Protein AF-A0A0C2C1D5-F1 (afdb_monomer_lite)

Sequence (103 aa):
MITLTRMLAGVLRRSPTVTLRVTDDEGRVLVDAANAGRDDYRLSVALLNGPVIVDLYGHYLRFVDTGGKAAYRGTDAASRTYVKFGECIQDKRELHILIEPSS

Radius of gyration: 15.0 Å; chains: 1; bounding box: 36×29×45 Å

Secondary structure (DSSP, 8-state):
-EEEE---------PPEEEEEEEETT--EEEEEEEEE-S--EEEE--TT--EEEEHHHHHHHHHHTTT-S-EEEEEEEEEEEEETTEEEEEEEEEEEEEEE--

Foldseek 3Di:
DKDWDDDDDPDDPFAFFKWKWKAWPVRHTPDTDHRDGDDFTWIWDQEPVGIDIDGCVVQSVVCVVVVQADKGKDKDWDWHWDDDPNDTDIDIIIMIMIIHGHD

Structure (mmCIF, N/CA/C/O backbone):
data_AF-A0A0C2C1D5-F1
#
_entry.id   AF-A0A0C2C1D5-F1
#
loop_
_atom_site.group_PDB
_atom_site.id
_atom_site.type_symbol
_atom_site.label_atom_id
_atom_site.label_alt_id
_atom_site.label_comp_id
_atom_site.label_asym_id
_atom_site.label_entity_id
_atom_site.label_seq_id
_atom_site.pdbx_PDB_ins_code
_atom_site.Cartn_x
_atom_site.Cartn_y
_atom_site.Cartn_z
_atom_site.occupancy
_atom_site.B_iso_or_equiv
_atom_site.auth_seq_id
_atom_site.auth_comp_id
_atom_site.auth_asym_id
_atom_site.auth_atom_id
_atom_site.pdbx_PDB_model_num
ATOM 1 N N . MET A 1 1 ? -1.559 -5.308 14.683 1.00 62.75 1 MET A N 1
ATOM 2 C CA . MET A 1 1 ? -0.465 -6.011 13.978 1.00 62.75 1 MET A CA 1
ATOM 3 C C . MET A 1 1 ? -0.672 -5.794 12.490 1.00 62.75 1 MET A C 1
ATOM 5 O O . MET A 1 1 ? -1.801 -5.961 12.038 1.00 62.75 1 MET A O 1
ATOM 9 N N . ILE A 1 2 ? 0.358 -5.342 11.777 1.00 66.06 2 ILE A N 1
ATOM 10 C CA . ILE A 1 2 ? 0.335 -5.191 10.318 1.00 66.06 2 ILE A CA 1
ATOM 11 C C . ILE A 1 2 ? 1.073 -6.391 9.738 1.00 66.06 2 ILE A C 1
ATOM 13 O O . ILE A 1 2 ? 2.164 -6.719 10.204 1.00 66.06 2 ILE A O 1
ATOM 17 N N . THR A 1 3 ? 0.474 -7.055 8.756 1.00 68.25 3 THR A N 1
ATOM 18 C CA . THR A 1 3 ? 1.087 -8.214 8.105 1.00 68.25 3 THR A CA 1
ATOM 19 C C . THR A 1 3 ? 1.054 -8.025 6.599 1.00 68.25 3 THR A C 1
ATOM 21 O O . THR A 1 3 ? -0.000 -7.770 6.012 1.00 68.25 3 THR A O 1
ATOM 24 N N . LEU A 1 4 ? 2.223 -8.169 5.979 1.00 61.81 4 LEU A N 1
ATOM 25 C CA . LEU A 1 4 ? 2.358 -8.297 4.537 1.00 61.81 4 LEU A CA 1
ATOM 26 C C . LEU A 1 4 ? 2.213 -9.778 4.192 1.00 61.81 4 LEU A C 1
ATOM 28 O O . LEU A 1 4 ? 2.996 -10.599 4.666 1.00 61.81 4 LEU A O 1
ATOM 32 N N . THR A 1 5 ? 1.204 -10.128 3.399 1.00 61.78 5 THR A N 1
ATOM 33 C CA . THR A 1 5 ? 0.970 -11.524 3.002 1.00 61.78 5 THR A CA 1
ATOM 34 C C . THR A 1 5 ? 1.172 -11.667 1.503 1.00 61.78 5 THR A C 1
ATOM 36 O O . THR A 1 5 ? 0.631 -10.878 0.733 1.00 61.78 5 THR A O 1
ATOM 39 N N . ARG A 1 6 ? 1.943 -12.681 1.097 1.00 57.91 6 ARG A N 1
ATOM 40 C CA . ARG A 1 6 ? 2.094 -13.089 -0.302 1.00 57.91 6 ARG A CA 1
ATOM 41 C C . ARG A 1 6 ? 0.997 -14.098 -0.640 1.00 57.91 6 ARG A C 1
ATOM 43 O O . ARG A 1 6 ? 0.844 -15.076 0.088 1.00 57.91 6 ARG A O 1
ATOM 50 N N . MET A 1 7 ? 0.259 -13.882 -1.724 1.00 55.16 7 MET A N 1
ATOM 51 C CA . MET A 1 7 ? -0.617 -14.906 -2.299 1.00 55.16 7 MET A CA 1
ATOM 52 C C . MET A 1 7 ? 0.042 -15.551 -3.531 1.00 55.16 7 MET A C 1
ATOM 54 O O . MET A 1 7 ? 1.091 -15.107 -3.998 1.00 55.16 7 MET A O 1
ATOM 58 N N . LEU A 1 8 ? -0.507 -16.689 -3.962 1.00 51.72 8 LEU A N 1
ATOM 59 C CA . LEU A 1 8 ? -0.073 -17.418 -5.152 1.00 51.72 8 LEU A CA 1
ATOM 60 C C . LEU A 1 8 ? -0.983 -17.018 -6.317 1.00 51.72 8 LEU A C 1
ATOM 62 O O . LEU A 1 8 ? -2.109 -17.510 -6.403 1.00 51.72 8 LEU A O 1
ATOM 66 N N . ALA A 1 9 ? -0.500 -16.174 -7.227 1.00 51.94 9 ALA A N 1
ATOM 67 C CA . ALA A 1 9 ? -1.159 -15.919 -8.503 1.00 51.94 9 ALA A CA 1
ATOM 68 C C . ALA A 1 9 ? -0.438 -16.648 -9.647 1.00 51.94 9 ALA A C 1
ATOM 70 O O . ALA A 1 9 ? 0.788 -16.648 -9.754 1.00 51.94 9 ALA A O 1
ATOM 71 N N . GLY A 1 10 ? -1.225 -17.310 -10.498 1.00 46.53 10 GLY A N 1
ATOM 72 C CA . GLY A 1 10 ? -0.745 -18.068 -11.648 1.00 46.53 10 GLY A CA 1
ATOM 73 C C . GLY A 1 10 ? 0.062 -17.226 -12.644 1.00 46.53 10 GLY A C 1
ATOM 74 O O . GLY A 1 10 ? -0.249 -16.068 -12.903 1.00 46.53 10 GLY A O 1
ATOM 75 N N . VAL A 1 11 ? 1.095 -17.876 -13.189 1.00 53.44 11 VAL A N 1
ATOM 76 C CA . VAL A 1 11 ? 2.015 -17.492 -14.276 1.00 53.44 11 VAL A CA 1
ATOM 77 C C . VAL A 1 11 ? 1.707 -16.151 -14.963 1.00 53.44 11 VAL A C 1
ATOM 79 O O . VAL A 1 11 ? 0.921 -16.089 -15.906 1.00 53.44 11 VAL A O 1
ATOM 82 N N . LEU A 1 12 ? 2.423 -15.091 -14.577 1.00 48.12 12 LEU A N 1
ATOM 83 C CA . LEU A 1 12 ? 2.517 -13.838 -15.330 1.00 48.12 12 LEU A CA 1
ATOM 84 C C . LEU A 1 12 ? 3.981 -13.373 -15.407 1.00 48.12 12 LEU A C 1
ATOM 86 O O . LEU A 1 12 ? 4.797 -13.678 -14.543 1.00 48.12 12 LEU A O 1
ATOM 90 N N . ARG A 1 13 ? 4.303 -12.697 -16.519 1.00 56.03 13 ARG A N 1
ATOM 91 C CA . ARG A 1 13 ? 5.622 -12.198 -16.965 1.00 56.03 13 ARG A CA 1
ATOM 92 C C . ARG A 1 13 ? 6.526 -11.708 -15.826 1.00 56.03 13 ARG A C 1
ATOM 94 O O . ARG A 1 13 ? 6.023 -11.141 -14.865 1.00 56.03 13 ARG A O 1
ATOM 101 N N . ARG A 1 14 ? 7.856 -11.846 -16.001 1.00 63.78 14 ARG A N 1
ATOM 102 C CA . ARG A 1 14 ? 8.897 -11.328 -15.085 1.00 63.78 14 ARG A CA 1
ATOM 103 C C . ARG A 1 14 ? 8.515 -9.933 -14.592 1.00 63.78 14 ARG A C 1
ATOM 105 O O . ARG A 1 14 ? 8.630 -8.959 -15.333 1.00 63.78 14 ARG A O 1
ATOM 112 N N . SER A 1 15 ? 8.026 -9.871 -13.365 1.00 71.88 15 SER A N 1
ATOM 113 C CA . SER A 1 15 ? 7.635 -8.618 -12.754 1.00 71.88 15 SER A CA 1
ATOM 114 C C . SER A 1 15 ? 8.890 -7.889 -12.285 1.00 71.88 15 SER A C 1
ATOM 116 O O . SER A 1 15 ? 9.768 -8.545 -11.717 1.00 71.88 15 SER A O 1
ATOM 118 N N . PRO A 1 16 ? 9.020 -6.573 -12.524 1.00 78.69 16 PRO A N 1
ATOM 119 C CA . PRO A 1 16 ? 10.155 -5.822 -12.015 1.00 78.69 16 PRO A CA 1
ATOM 120 C C . PRO A 1 16 ? 10.204 -5.911 -10.492 1.00 78.69 16 PRO A C 1
ATOM 122 O O . PRO A 1 16 ? 9.175 -5.786 -9.816 1.00 78.69 16 PRO A O 1
ATOM 125 N N . THR A 1 17 ? 11.413 -6.136 -9.988 1.00 84.75 17 THR A N 1
ATOM 126 C CA . THR A 1 17 ? 11.744 -6.032 -8.572 1.00 84.75 17 THR A CA 1
ATOM 127 C C . THR A 1 17 ? 11.683 -4.563 -8.157 1.00 84.75 17 THR A C 1
ATOM 129 O O . THR A 1 17 ? 12.162 -3.690 -8.888 1.00 84.75 17 THR A O 1
ATOM 132 N N . VAL A 1 18 ? 11.065 -4.291 -7.011 1.00 87.00 18 VAL A N 1
ATOM 133 C CA . VAL A 1 18 ? 10.867 -2.939 -6.481 1.00 87.00 18 VAL A CA 1
ATOM 134 C C . VAL A 1 18 ? 11.260 -2.835 -5.013 1.00 87.00 18 VAL A C 1
ATOM 136 O O . VAL A 1 18 ? 11.280 -3.820 -4.281 1.00 87.00 18 VAL A O 1
ATOM 139 N N . THR A 1 19 ? 11.529 -1.622 -4.554 1.00 89.69 19 THR A N 1
ATOM 140 C CA . THR A 1 19 ? 11.533 -1.289 -3.128 1.00 89.69 19 THR A CA 1
ATOM 141 C C . THR A 1 19 ? 10.174 -0.688 -2.779 1.00 89.69 19 THR A C 1
ATOM 143 O O . THR A 1 19 ? 9.724 0.246 -3.442 1.00 89.69 19 THR A O 1
ATOM 146 N N . LEU A 1 20 ? 9.503 -1.240 -1.766 1.00 88.88 20 LEU A N 1
ATOM 147 C CA . LEU A 1 20 ? 8.189 -0.800 -1.292 1.00 88.88 20 LEU A CA 1
ATOM 148 C C . LEU A 1 20 ? 8.310 -0.223 0.117 1.00 88.88 20 LEU A C 1
ATOM 150 O O . LEU A 1 20 ? 8.764 -0.908 1.035 1.00 88.88 20 LEU A O 1
ATOM 154 N N . ARG A 1 21 ? 7.798 0.994 0.300 1.00 91.06 21 ARG A N 1
ATOM 155 C CA . ARG A 1 21 ? 7.671 1.632 1.608 1.00 91.06 21 ARG A CA 1
ATOM 156 C C . ARG A 1 21 ? 6.258 2.157 1.826 1.00 91.06 21 ARG A C 1
ATOM 158 O O . ARG A 1 21 ? 5.699 2.826 0.959 1.00 91.06 21 ARG A O 1
ATOM 165 N N . VAL A 1 22 ? 5.704 1.871 3.002 1.00 90.62 22 VAL A N 1
ATOM 166 C CA . VAL A 1 22 ? 4.408 2.3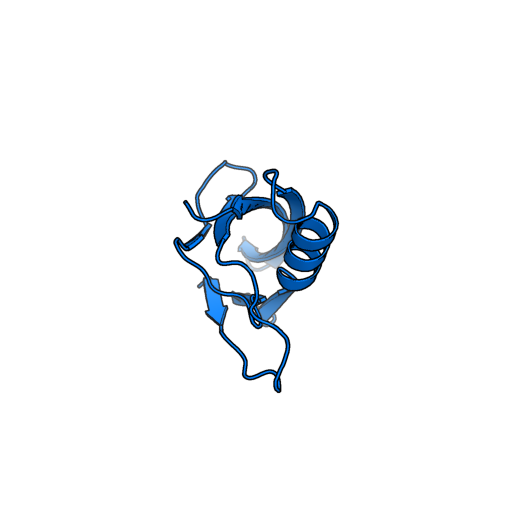95 3.453 1.00 90.62 22 VAL A CA 1
ATOM 167 C C . VAL A 1 22 ? 4.605 3.126 4.773 1.00 90.62 22 VAL A C 1
ATOM 169 O O . VAL A 1 22 ? 5.134 2.544 5.724 1.00 90.62 22 VAL A O 1
ATOM 172 N N . THR A 1 23 ? 4.168 4.381 4.837 1.00 91.12 23 THR A N 1
ATOM 173 C CA . THR A 1 23 ? 4.190 5.198 6.057 1.00 91.12 23 THR A CA 1
ATOM 174 C C . THR A 1 23 ? 2.792 5.675 6.427 1.00 91.12 23 THR A C 1
ATOM 176 O O . THR A 1 23 ? 1.927 5.782 5.560 1.00 91.12 23 THR A O 1
ATOM 179 N N . ASP A 1 24 ? 2.567 5.969 7.704 1.00 89.62 24 ASP A N 1
ATOM 180 C CA . ASP A 1 24 ? 1.365 6.689 8.135 1.00 89.62 24 ASP A CA 1
ATOM 181 C C . ASP A 1 24 ? 1.518 8.214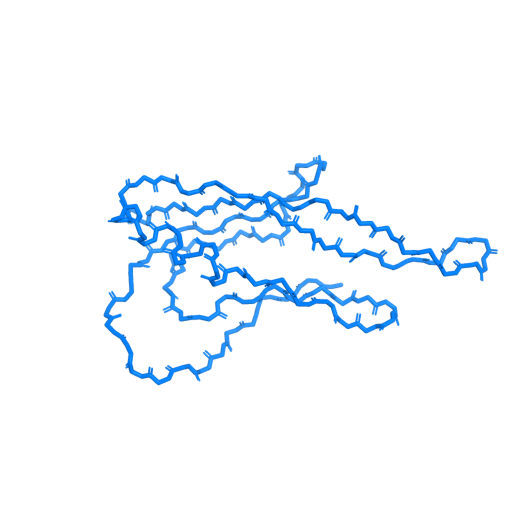 7.996 1.00 89.62 24 ASP A C 1
ATOM 183 O O . ASP A 1 24 ? 2.560 8.720 7.568 1.00 89.62 24 ASP A O 1
ATOM 187 N N . ASP A 1 25 ? 0.458 8.926 8.369 1.00 88.19 25 ASP A N 1
ATOM 188 C CA . ASP A 1 25 ? 0.335 10.385 8.417 1.00 88.19 25 ASP A CA 1
ATOM 189 C C . ASP A 1 25 ? 1.358 11.075 9.336 1.00 88.19 25 ASP A C 1
ATOM 191 O O . ASP A 1 25 ? 1.733 12.226 9.120 1.00 88.19 25 ASP A O 1
ATOM 195 N N . GLU A 1 26 ? 1.855 10.359 10.344 1.00 89.00 26 GLU A N 1
ATOM 196 C CA . GLU A 1 26 ? 2.916 10.815 11.247 1.00 89.00 26 GLU A CA 1
ATOM 197 C C . GLU A 1 26 ? 4.324 10.519 10.683 1.00 89.00 26 GLU A C 1
ATOM 199 O O . GLU A 1 26 ? 5.332 10.790 11.338 1.00 89.00 26 GLU A O 1
ATOM 204 N N . GLY A 1 27 ? 4.417 9.954 9.474 1.00 88.94 27 GLY A N 1
ATOM 205 C CA . GLY A 1 27 ? 5.671 9.582 8.818 1.00 88.94 27 GLY A CA 1
ATOM 206 C C . GLY A 1 27 ? 6.309 8.303 9.366 1.00 88.94 27 GLY A C 1
ATOM 207 O O . GLY A 1 27 ? 7.447 7.981 9.012 1.00 88.94 27 GLY A O 1
ATOM 208 N N . ARG A 1 28 ? 5.611 7.545 10.220 1.00 89.50 28 ARG A N 1
ATOM 209 C CA . ARG A 1 28 ? 6.127 6.288 10.773 1.00 89.50 28 ARG A CA 1
ATOM 210 C C . ARG A 1 28 ? 6.089 5.203 9.714 1.00 89.50 28 ARG A C 1
ATOM 212 O O . ARG A 1 28 ? 5.078 5.009 9.044 1.00 89.50 28 ARG A O 1
ATOM 219 N N . VAL A 1 29 ? 7.180 4.453 9.601 1.00 88.81 29 VAL A N 1
ATOM 220 C CA . VAL A 1 29 ? 7.285 3.331 8.665 1.00 88.81 29 VAL A CA 1
ATOM 221 C C . VAL A 1 29 ? 6.479 2.146 9.187 1.00 88.81 29 VAL A C 1
ATOM 223 O O . VAL A 1 29 ? 6.771 1.597 10.248 1.00 88.81 29 VAL A O 1
ATOM 226 N N . LEU A 1 30 ? 5.462 1.753 8.424 1.00 84.94 30 LEU A N 1
ATOM 227 C CA . LEU A 1 30 ? 4.622 0.586 8.694 1.00 84.94 30 LEU A CA 1
ATOM 228 C C . LEU A 1 30 ? 5.124 -0.654 7.948 1.00 84.94 30 LEU A C 1
ATOM 230 O O . LEU A 1 30 ? 4.998 -1.770 8.450 1.00 84.94 30 LEU A O 1
ATOM 234 N N . VAL A 1 31 ? 5.678 -0.453 6.748 1.00 85.38 31 VAL A N 1
ATOM 235 C CA . VAL A 1 31 ? 6.280 -1.491 5.901 1.00 85.38 31 VAL A CA 1
ATOM 236 C C . VAL A 1 31 ? 7.518 -0.920 5.222 1.00 85.38 31 VAL A C 1
ATOM 238 O O . VAL A 1 31 ? 7.444 0.154 4.626 1.00 85.38 31 VAL A O 1
ATOM 241 N N . ASP A 1 32 ? 8.619 -1.667 5.271 1.00 87.94 32 ASP A N 1
ATOM 242 C CA . ASP A 1 32 ? 9.819 -1.428 4.466 1.00 87.94 32 ASP A CA 1
ATOM 243 C C . ASP A 1 32 ? 10.279 -2.766 3.877 1.00 87.94 32 ASP A C 1
ATOM 245 O O . ASP A 1 32 ? 10.689 -3.668 4.610 1.00 87.94 32 ASP A O 1
ATOM 249 N N . ALA A 1 33 ? 10.128 -2.931 2.564 1.00 82.69 33 ALA A N 1
ATOM 250 C CA . ALA A 1 33 ? 10.412 -4.176 1.860 1.00 82.69 33 ALA A CA 1
ATOM 251 C C . ALA A 1 33 ? 11.292 -3.897 0.635 1.00 82.69 33 ALA A C 1
ATOM 253 O O . ALA A 1 33 ? 10.814 -3.450 -0.409 1.00 82.69 33 ALA A O 1
ATOM 254 N N . ALA A 1 34 ? 12.591 -4.169 0.773 1.00 80.69 34 ALA A N 1
ATOM 255 C CA . ALA A 1 34 ? 13.563 -4.060 -0.310 1.00 80.69 34 ALA A CA 1
ATOM 256 C C . ALA A 1 34 ? 13.558 -5.309 -1.205 1.00 80.69 34 ALA A C 1
ATOM 258 O O . ALA A 1 34 ? 13.284 -6.416 -0.738 1.00 80.69 34 ALA A O 1
ATOM 259 N N . ASN A 1 35 ? 13.917 -5.128 -2.480 1.00 76.25 35 ASN A N 1
ATOM 260 C CA . ASN A 1 35 ? 13.996 -6.195 -3.486 1.00 76.25 35 ASN A CA 1
ATOM 261 C C . ASN A 1 35 ? 12.724 -7.054 -3.572 1.00 76.25 35 ASN A C 1
ATOM 263 O O . ASN A 1 35 ? 12.756 -8.272 -3.766 1.00 76.25 35 ASN A O 1
ATOM 267 N N . ALA A 1 36 ? 11.587 -6.392 -3.417 1.00 73.12 36 ALA A N 1
ATOM 268 C CA . ALA A 1 36 ? 10.264 -6.956 -3.483 1.00 73.12 36 ALA A CA 1
ATOM 269 C C . ALA A 1 36 ? 9.947 -7.320 -4.950 1.00 73.12 36 ALA A C 1
ATOM 271 O O . ALA A 1 36 ? 9.676 -6.461 -5.788 1.00 73.12 36 ALA A O 1
ATOM 272 N N . GLY A 1 37 ? 10.024 -8.606 -5.295 1.00 65.19 37 GLY A N 1
ATOM 273 C CA . GLY A 1 37 ? 9.488 -9.118 -6.558 1.00 65.19 37 GLY A CA 1
ATOM 274 C C . GLY A 1 37 ? 7.969 -9.222 -6.462 1.00 65.19 37 GLY A C 1
ATOM 275 O O . GLY A 1 37 ? 7.468 -9.882 -5.553 1.00 65.19 37 GLY A O 1
ATOM 276 N N . ARG A 1 38 ? 7.232 -8.579 -7.378 1.00 68.00 38 ARG A N 1
ATOM 277 C CA . ARG A 1 38 ? 5.766 -8.704 -7.434 1.00 68.00 38 ARG A CA 1
ATOM 278 C C . ARG A 1 38 ? 5.389 -10.178 -7.476 1.00 68.00 38 ARG A C 1
ATOM 280 O O . ARG A 1 38 ? 5.906 -10.911 -8.316 1.00 68.00 38 ARG A O 1
ATOM 287 N N . ASP A 1 39 ? 4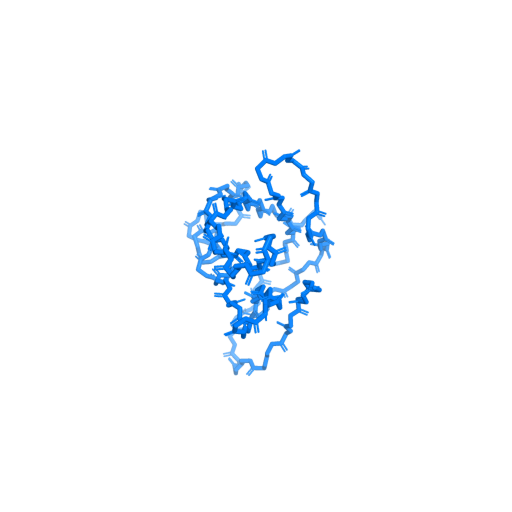.429 -10.567 -6.649 1.00 57.72 39 ASP A N 1
ATOM 288 C CA . ASP A 1 39 ? 3.177 -11.014 -7.257 1.00 57.72 39 ASP A CA 1
ATOM 289 C C . ASP A 1 39 ? 1.952 -10.306 -6.640 1.00 57.72 39 ASP A C 1
ATOM 291 O O . ASP A 1 39 ? 1.178 -9.710 -7.382 1.00 57.72 39 ASP A O 1
ATOM 295 N N . ASP A 1 40 ? 1.795 -10.241 -5.311 1.00 57.91 40 ASP A N 1
ATOM 296 C CA . ASP A 1 40 ? 0.461 -10.004 -4.721 1.00 57.91 40 ASP A CA 1
ATOM 297 C C . ASP A 1 40 ? 0.498 -9.191 -3.402 1.00 57.91 40 ASP A C 1
ATOM 299 O O . ASP A 1 40 ? -0.015 -9.640 -2.374 1.00 57.91 40 ASP A O 1
ATOM 303 N N . TYR A 1 41 ? 1.132 -8.011 -3.366 1.00 67.94 41 TYR A N 1
ATOM 304 C CA . TYR A 1 41 ? 1.216 -7.241 -2.115 1.00 67.94 41 TYR A CA 1
ATOM 305 C C . TYR A 1 41 ? -0.165 -6.788 -1.630 1.00 67.94 41 TYR A C 1
ATOM 307 O O . TYR A 1 41 ? -0.811 -5.926 -2.223 1.00 67.94 41 TYR A O 1
ATOM 315 N N . ARG A 1 42 ? -0.594 -7.350 -0.501 1.00 71.31 42 ARG A N 1
ATOM 316 C CA . ARG A 1 42 ? -1.724 -6.861 0.287 1.00 71.31 42 ARG A CA 1
ATOM 317 C C . ARG A 1 42 ? -1.242 -6.499 1.673 1.00 71.31 42 ARG A C 1
ATOM 319 O O . ARG A 1 42 ? -0.568 -7.296 2.332 1.00 71.31 42 ARG A O 1
ATOM 326 N N . LEU A 1 43 ? -1.632 -5.317 2.125 1.00 72.12 43 LEU A N 1
ATOM 327 C CA . LEU A 1 43 ? -1.440 -4.923 3.509 1.00 72.12 43 LEU A CA 1
ATOM 328 C C . LEU A 1 43 ? -2.685 -5.327 4.289 1.00 72.12 43 LEU A C 1
ATOM 330 O O . LEU A 1 43 ? -3.771 -4.827 4.014 1.00 72.12 43 LEU A O 1
ATOM 334 N N . SER A 1 44 ? -2.535 -6.232 5.252 1.00 72.19 44 SER A N 1
ATOM 335 C CA . SER A 1 44 ? -3.610 -6.540 6.195 1.00 72.19 44 SER A CA 1
ATOM 336 C C . SER A 1 44 ? -3.348 -5.821 7.511 1.00 72.19 44 SER A C 1
ATOM 338 O O . SER A 1 44 ? -2.312 -6.023 8.149 1.00 72.19 44 SER A O 1
ATOM 340 N N . VAL A 1 45 ? -4.297 -4.986 7.921 1.00 69.69 45 VAL A N 1
ATOM 341 C CA . VAL A 1 45 ? -4.276 -4.268 9.195 1.00 69.69 45 VAL A CA 1
ATOM 342 C C . VAL A 1 45 ? -5.297 -4.923 10.115 1.00 69.69 45 VAL A C 1
ATOM 344 O O . VAL A 1 45 ? -6.498 -4.844 9.872 1.00 69.69 45 VAL A O 1
ATOM 347 N N . ALA A 1 46 ? -4.833 -5.594 11.170 1.00 67.88 46 ALA A N 1
ATOM 348 C CA . ALA A 1 46 ? -5.727 -6.213 12.145 1.00 67.88 46 ALA A CA 1
ATOM 349 C C . ALA A 1 46 ? -6.401 -5.144 13.022 1.00 67.88 46 ALA A C 1
ATOM 351 O O . ALA A 1 46 ? -5.704 -4.436 13.757 1.00 67.88 46 ALA A O 1
ATOM 352 N N . LEU A 1 47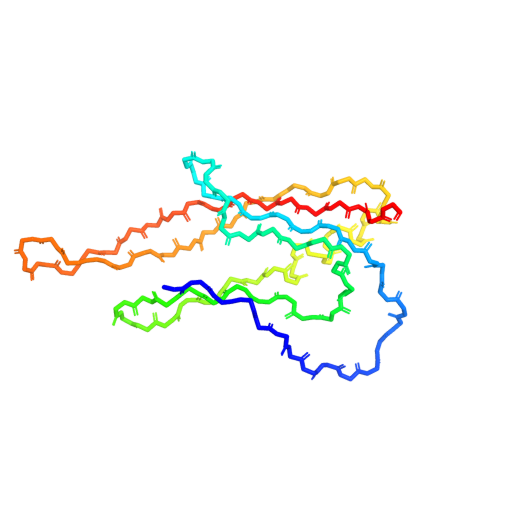 ? -7.736 -5.057 12.968 1.00 70.25 47 LEU A N 1
ATOM 353 C CA . LEU A 1 47 ? -8.558 -4.175 13.805 1.00 70.25 47 LEU A CA 1
ATOM 354 C C . LEU A 1 47 ? -9.484 -4.981 14.719 1.00 70.25 47 LEU A C 1
ATOM 356 O O . LEU A 1 47 ? -9.738 -6.160 14.477 1.00 70.25 47 LEU A O 1
ATOM 360 N N . LEU A 1 48 ? -10.026 -4.316 15.744 1.00 68.81 48 LEU A N 1
ATOM 361 C CA . LEU A 1 48 ? -10.985 -4.912 16.685 1.00 68.81 48 LEU A CA 1
ATOM 362 C C . LEU A 1 48 ? -12.237 -5.466 15.987 1.00 68.81 48 LEU A C 1
ATOM 364 O O . LEU A 1 48 ? -12.730 -6.518 16.375 1.00 68.81 48 LEU A O 1
ATOM 368 N N . ASN A 1 49 ? -12.707 -4.797 14.930 1.00 71.81 49 ASN A N 1
ATOM 369 C CA . ASN A 1 49 ? -13.909 -5.188 14.184 1.00 71.81 49 ASN A CA 1
ATOM 370 C C . ASN A 1 49 ? -13.594 -6.059 12.950 1.00 71.81 49 ASN A C 1
ATOM 372 O O . ASN A 1 49 ? -14.419 -6.171 12.046 1.00 71.81 49 ASN A O 1
ATOM 376 N N . GLY A 1 50 ? -12.400 -6.658 12.900 1.00 71.44 50 GLY A N 1
ATOM 377 C CA . GLY A 1 50 ? -11.921 -7.469 11.779 1.00 71.44 50 GLY A CA 1
ATOM 378 C C . GLY A 1 50 ? -10.799 -6.797 10.978 1.00 71.44 50 GLY A C 1
ATOM 379 O O . GLY A 1 50 ? -10.570 -5.593 11.100 1.00 71.44 50 GLY A O 1
ATOM 380 N N . PRO A 1 51 ? -10.036 -7.564 10.183 1.00 76.75 51 PRO A N 1
ATOM 381 C CA . PRO A 1 51 ? -8.926 -7.019 9.415 1.00 76.75 51 PRO A CA 1
ATOM 382 C C . PRO A 1 51 ? -9.413 -6.152 8.247 1.00 76.75 51 PRO A C 1
ATOM 384 O O . PRO A 1 51 ? -10.361 -6.507 7.550 1.00 76.75 51 PRO A O 1
ATOM 387 N N . VAL A 1 52 ? -8.712 -5.048 7.991 1.00 73.56 52 VAL A N 1
ATOM 388 C CA . VAL A 1 52 ? -8.856 -4.259 6.760 1.00 73.56 52 VAL A CA 1
ATOM 389 C C . VAL A 1 52 ? -7.720 -4.613 5.814 1.00 73.56 52 VAL A C 1
ATOM 391 O O . VAL A 1 52 ? -6.563 -4.691 6.228 1.00 73.56 52 VAL A O 1
ATOM 394 N N . ILE A 1 53 ? -8.061 -4.831 4.546 1.00 75.31 53 ILE A N 1
ATOM 395 C CA . ILE A 1 53 ? -7.108 -5.142 3.482 1.00 75.31 53 ILE A CA 1
ATOM 396 C C . ILE A 1 53 ? -6.951 -3.900 2.608 1.00 75.31 53 ILE A C 1
ATOM 398 O O . ILE A 1 53 ? -7.939 -3.399 2.077 1.00 75.31 53 ILE A O 1
ATOM 402 N N . VAL A 1 54 ? -5.716 -3.435 2.452 1.00 80.00 54 VAL A N 1
ATOM 403 C CA . VAL A 1 54 ? -5.346 -2.341 1.546 1.00 80.00 54 VAL A CA 1
ATOM 404 C C . VAL A 1 54 ? -4.682 -2.941 0.307 1.00 80.00 54 VAL A C 1
ATOM 406 O O . VAL A 1 54 ? -3.782 -3.788 0.418 1.00 80.00 54 VAL A O 1
ATOM 409 N N . ASP A 1 55 ? -5.154 -2.531 -0.872 1.00 79.31 55 ASP A N 1
ATOM 410 C CA . ASP A 1 55 ? -4.705 -3.055 -2.161 1.00 79.31 55 ASP A CA 1
ATOM 411 C C . ASP A 1 55 ? -3.435 -2.342 -2.651 1.00 79.31 55 ASP A C 1
ATOM 413 O O . ASP A 1 55 ? -3.483 -1.371 -3.404 1.00 79.31 55 ASP A O 1
ATOM 417 N N . LEU A 1 56 ? -2.264 -2.863 -2.273 1.00 83.38 56 LEU A N 1
ATOM 418 C CA . LEU A 1 56 ? -0.986 -2.341 -2.772 1.00 83.38 56 LEU A CA 1
ATOM 419 C C . LEU A 1 56 ? -0.698 -2.774 -4.219 1.00 83.38 56 LEU A C 1
ATOM 421 O O . LEU A 1 56 ? 0.157 -2.186 -4.886 1.00 83.38 56 LEU A O 1
ATOM 425 N N . TYR A 1 57 ? -1.409 -3.777 -4.735 1.00 82.12 57 TYR A N 1
ATOM 426 C CA . TYR A 1 57 ? -1.233 -4.257 -6.101 1.00 82.12 57 TYR A CA 1
ATOM 427 C C . TYR A 1 57 ? -1.759 -3.246 -7.127 1.00 82.12 57 TYR A C 1
ATOM 429 O O . TYR A 1 57 ? -1.122 -3.044 -8.163 1.00 82.12 57 TYR A O 1
ATOM 437 N N . GLY A 1 58 ? -2.854 -2.544 -6.821 1.00 84.81 58 GLY A N 1
ATOM 438 C CA . GLY A 1 58 ? -3.326 -1.413 -7.624 1.00 84.81 58 GLY A CA 1
ATOM 439 C C . GLY A 1 58 ? -2.271 -0.305 -7.769 1.00 84.81 58 GLY A C 1
ATOM 440 O O . GLY A 1 58 ? -2.052 0.208 -8.868 1.00 84.81 58 GLY A O 1
ATOM 441 N N . HIS A 1 59 ? -1.549 0.014 -6.692 1.00 89.31 59 HIS A N 1
ATOM 442 C CA . HIS A 1 59 ? -0.435 0.970 -6.723 1.00 89.31 59 HIS A CA 1
ATOM 443 C C . HIS A 1 59 ? 0.750 0.454 -7.549 1.00 89.31 59 HIS A C 1
ATOM 445 O O . HIS A 1 59 ? 1.324 1.195 -8.348 1.00 89.31 59 HIS A O 1
ATOM 451 N N . TYR A 1 60 ? 1.077 -0.833 -7.422 1.00 86.88 60 TYR A N 1
ATOM 452 C CA . TYR A 1 60 ? 2.111 -1.466 -8.237 1.00 86.88 60 TYR A CA 1
ATOM 453 C C . TYR A 1 60 ? 1.779 -1.441 -9.737 1.00 86.88 60 TYR A C 1
ATOM 455 O O . TYR A 1 60 ? 2.655 -1.170 -10.556 1.00 86.88 60 TYR A O 1
ATOM 463 N N . LEU A 1 61 ? 0.524 -1.691 -10.122 1.00 85.81 61 LEU A N 1
ATOM 464 C CA . LEU A 1 61 ? 0.098 -1.586 -11.522 1.00 85.81 61 LEU A CA 1
ATOM 465 C C . LEU A 1 61 ? 0.358 -0.185 -12.079 1.00 85.81 61 LEU A C 1
ATOM 467 O O . LEU A 1 61 ? 0.957 -0.062 -13.142 1.00 85.81 61 LEU A O 1
ATOM 471 N N . ARG A 1 62 ? 0.025 0.861 -11.313 1.00 89.38 62 ARG A N 1
ATOM 472 C CA . ARG A 1 62 ? 0.314 2.248 -11.705 1.00 89.38 62 ARG A CA 1
ATOM 473 C C . ARG A 1 62 ? 1.810 2.517 -11.843 1.00 89.38 62 ARG A C 1
ATOM 475 O O . ARG A 1 62 ? 2.206 3.236 -12.751 1.00 89.38 62 ARG A O 1
ATOM 482 N N . PHE A 1 63 ? 2.649 1.938 -10.981 1.00 90.00 63 PHE A N 1
ATOM 483 C CA . PHE A 1 63 ? 4.104 1.989 -11.152 1.00 90.00 63 PHE A CA 1
ATOM 484 C C . PHE A 1 63 ? 4.537 1.345 -12.478 1.00 90.00 63 PHE A C 1
ATOM 486 O O . PHE A 1 63 ? 5.296 1.949 -13.237 1.00 90.00 63 PHE A O 1
ATOM 493 N N . VAL A 1 64 ? 4.026 0.155 -12.800 1.00 87.06 64 VAL A N 1
ATOM 494 C CA . VAL A 1 64 ? 4.325 -0.526 -14.070 1.00 87.06 64 VAL A CA 1
ATOM 495 C C . VAL A 1 64 ? 3.839 0.279 -15.276 1.00 87.06 64 VAL A C 1
ATOM 497 O O . VAL A 1 64 ? 4.554 0.334 -16.275 1.00 87.06 64 VAL A O 1
ATOM 500 N N . ASP A 1 65 ? 2.701 0.969 -15.174 1.00 86.81 65 ASP A N 1
ATOM 501 C CA . ASP A 1 65 ? 2.182 1.851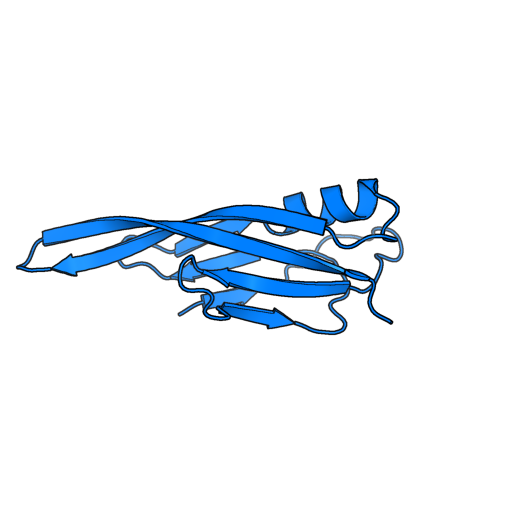 -16.229 1.00 86.81 65 ASP A CA 1
ATOM 502 C C . ASP A 1 65 ? 3.121 3.037 -16.520 1.00 86.81 65 ASP A C 1
ATOM 504 O O . ASP A 1 65 ? 3.154 3.542 -17.641 1.00 86.81 65 ASP A O 1
ATOM 508 N N . THR A 1 66 ? 3.968 3.439 -15.560 1.00 84.00 66 THR A N 1
ATOM 509 C CA . THR A 1 66 ? 5.056 4.415 -15.798 1.00 84.00 66 THR A CA 1
ATOM 510 C C . THR A 1 66 ? 6.280 3.814 -16.509 1.00 84.00 66 THR A C 1
ATOM 512 O O . THR A 1 66 ? 7.298 4.481 -16.704 1.00 84.00 66 THR A O 1
ATOM 515 N N . GLY A 1 67 ? 6.225 2.531 -16.871 1.00 85.00 67 GLY A N 1
ATOM 516 C CA . GLY A 1 67 ? 7.349 1.758 -17.395 1.00 85.00 67 GLY A CA 1
ATOM 517 C C . GLY A 1 67 ? 8.337 1.295 -16.323 1.00 85.00 67 GLY A C 1
ATOM 518 O O . GLY A 1 67 ? 9.413 0.813 -16.672 1.00 85.00 67 GLY A O 1
ATOM 519 N N . GLY A 1 68 ? 8.007 1.461 -15.037 1.00 83.31 68 GLY A N 1
ATOM 520 C CA . GLY A 1 68 ? 8.845 1.052 -13.910 1.00 83.31 68 GLY A CA 1
ATOM 521 C C . GLY A 1 68 ? 10.192 1.776 -13.823 1.00 83.31 68 GLY A C 1
ATOM 522 O O . GLY A 1 68 ? 11.151 1.225 -13.292 1.00 83.31 68 GLY A O 1
ATOM 523 N N . LYS A 1 69 ? 10.287 2.984 -14.396 1.00 82.31 69 LYS A N 1
ATOM 524 C CA . LYS A 1 69 ? 11.530 3.777 -14.455 1.00 82.31 69 LYS A CA 1
ATOM 525 C C . LYS A 1 69 ? 11.594 4.884 -13.410 1.00 82.31 69 LYS A C 1
ATOM 527 O O . LYS A 1 69 ? 12.683 5.304 -13.040 1.00 82.31 69 LYS A O 1
ATOM 532 N N . ALA A 1 70 ? 10.440 5.379 -12.973 1.00 87.19 70 ALA A N 1
ATOM 533 C CA . ALA A 1 70 ? 10.329 6.454 -11.999 1.00 87.19 70 ALA A CA 1
ATOM 534 C C . ALA A 1 70 ? 9.629 5.949 -10.738 1.00 87.19 70 ALA A C 1
ATOM 536 O O . ALA A 1 70 ? 8.792 5.049 -10.801 1.00 87.19 70 ALA A O 1
ATOM 537 N N . ALA A 1 71 ? 9.967 6.550 -9.598 1.00 91.19 71 ALA A N 1
ATOM 538 C CA . ALA A 1 71 ? 9.288 6.270 -8.344 1.00 91.19 71 ALA A CA 1
ATOM 539 C C . ALA A 1 71 ? 7.789 6.583 -8.463 1.00 91.19 71 ALA A C 1
ATOM 541 O O . ALA A 1 71 ? 7.399 7.674 -8.885 1.00 91.19 71 ALA A O 1
ATOM 542 N N . TYR A 1 72 ? 6.953 5.639 -8.048 1.00 92.56 72 TYR A N 1
ATOM 543 C CA . TYR A 1 72 ? 5.526 5.847 -7.875 1.00 92.56 72 TYR A CA 1
ATOM 544 C C . TYR A 1 72 ? 5.241 6.321 -6.449 1.00 92.56 72 TYR A C 1
ATOM 546 O O . TYR A 1 72 ? 5.739 5.745 -5.480 1.00 92.56 72 TYR A O 1
ATOM 554 N N . ARG A 1 73 ? 4.406 7.357 -6.326 1.00 94.75 73 ARG A N 1
ATOM 555 C CA . ARG A 1 73 ? 3.908 7.882 -5.051 1.00 94.75 73 ARG A CA 1
ATOM 556 C C . ARG A 1 73 ? 2.388 7.882 -5.073 1.00 94.75 73 ARG A C 1
ATOM 558 O O . ARG A 1 73 ? 1.785 8.365 -6.031 1.00 94.75 73 ARG A O 1
ATOM 565 N N . GLY A 1 74 ? 1.781 7.346 -4.025 1.00 92.44 74 GLY A N 1
ATOM 566 C CA . GLY A 1 74 ? 0.334 7.277 -3.883 1.00 92.44 74 GLY A CA 1
ATOM 567 C C . GLY A 1 74 ? -0.104 7.407 -2.436 1.00 92.44 74 GLY A C 1
ATOM 568 O O . GLY A 1 74 ? 0.712 7.338 -1.517 1.00 92.44 74 GLY A O 1
ATOM 569 N N . THR A 1 75 ? -1.405 7.584 -2.258 1.00 91.81 75 THR A N 1
ATOM 570 C CA . THR A 1 75 ? -2.057 7.548 -0.954 1.00 91.81 75 THR A CA 1
ATOM 571 C C . THR A 1 75 ? -3.210 6.558 -0.975 1.00 91.81 75 THR A C 1
ATOM 573 O O . THR A 1 75 ? -3.842 6.355 -2.014 1.00 91.81 75 THR A O 1
ATOM 576 N N . ASP A 1 76 ? -3.454 5.935 0.171 1.00 89.25 76 ASP A N 1
ATOM 577 C CA . ASP A 1 76 ? -4.631 5.109 0.437 1.00 89.25 76 ASP A CA 1
ATOM 578 C C . ASP A 1 76 ? -5.105 5.365 1.878 1.00 89.25 76 ASP A C 1
ATOM 580 O O . ASP A 1 76 ? -4.464 6.102 2.626 1.00 89.25 76 ASP A O 1
ATOM 584 N N . ALA A 1 77 ? -6.224 4.779 2.290 1.00 83.62 77 ALA A N 1
ATOM 585 C CA . ALA A 1 77 ? -6.757 4.913 3.636 1.00 83.62 77 ALA A CA 1
ATOM 586 C C . ALA A 1 77 ? -6.870 3.552 4.329 1.00 83.62 77 ALA A C 1
ATOM 588 O O . ALA A 1 77 ? -7.511 2.626 3.832 1.00 83.62 77 ALA A O 1
ATOM 589 N N . ALA A 1 78 ? -6.331 3.455 5.542 1.00 79.12 78 ALA A N 1
ATOM 590 C CA . ALA A 1 78 ? -6.590 2.342 6.445 1.00 79.12 78 ALA A CA 1
ATOM 591 C C . ALA A 1 78 ? -7.426 2.817 7.630 1.00 79.12 78 ALA A C 1
ATOM 593 O O . ALA A 1 78 ? -7.137 3.830 8.263 1.00 79.12 78 ALA A O 1
ATOM 594 N N . SER A 1 79 ? -8.475 2.070 7.969 1.00 77.31 79 SER A N 1
ATOM 595 C CA . SER A 1 79 ? -9.174 2.315 9.230 1.00 77.31 79 SER A CA 1
ATOM 596 C C . SER A 1 79 ? -8.346 1.791 10.399 1.00 77.31 79 SER A C 1
ATOM 598 O O . SER A 1 79 ? -7.691 0.761 10.284 1.00 77.31 79 SER A O 1
ATOM 600 N N . ARG A 1 80 ? -8.411 2.474 11.538 1.00 73.88 80 ARG A N 1
ATOM 601 C CA . ARG A 1 80 ? -7.966 1.994 12.841 1.00 73.88 80 ARG A CA 1
ATOM 602 C C . ARG A 1 80 ? -9.179 1.934 13.755 1.00 73.88 80 ARG A C 1
ATOM 604 O O . ARG A 1 80 ? -9.918 2.904 13.859 1.00 73.88 80 ARG A O 1
ATOM 611 N N . THR A 1 81 ? -9.355 0.821 14.452 1.00 76.81 81 THR A N 1
ATOM 612 C CA . THR A 1 81 ? -10.373 0.699 15.498 1.00 76.81 81 THR A CA 1
ATOM 613 C C . THR A 1 81 ? -9.686 0.638 16.850 1.00 76.81 81 THR A C 1
ATOM 615 O O . THR A 1 81 ? -8.757 -0.150 17.036 1.00 76.81 81 THR A O 1
ATOM 618 N N . TYR A 1 82 ? -10.127 1.465 17.791 1.00 76.50 82 TYR A N 1
ATOM 619 C CA . TYR A 1 82 ? -9.650 1.455 19.170 1.00 76.50 82 TYR A CA 1
ATOM 620 C C . TYR A 1 82 ? -10.806 1.709 20.138 1.00 76.50 82 TYR A C 1
ATOM 622 O O . TYR A 1 82 ? -11.823 2.283 19.760 1.00 76.50 82 TYR A O 1
ATOM 630 N N . VAL A 1 83 ? -10.649 1.274 21.390 1.00 82.31 83 VAL A N 1
ATOM 631 C CA . VAL A 1 83 ? -11.618 1.565 22.453 1.00 82.31 83 VAL A CA 1
ATOM 632 C C . VAL A 1 83 ? -11.128 2.759 23.256 1.00 82.31 83 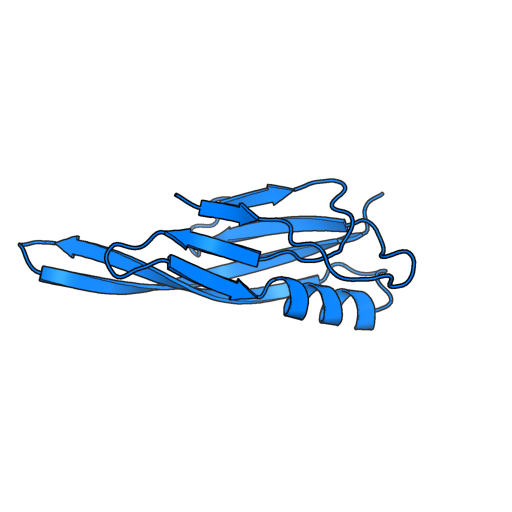VAL A C 1
ATOM 634 O O . VAL A 1 83 ? -9.993 2.759 23.735 1.00 82.31 83 VAL A O 1
ATOM 637 N N . LYS A 1 84 ? -11.977 3.769 23.425 1.00 82.44 84 LYS A N 1
ATOM 638 C CA . LYS A 1 84 ? -11.716 4.918 24.296 1.00 82.44 84 LYS A CA 1
ATOM 639 C C . LYS A 1 84 ? -12.972 5.188 25.113 1.00 82.44 84 LYS A C 1
ATOM 641 O O . LYS A 1 84 ? -14.054 5.268 24.555 1.00 82.44 84 LYS A O 1
ATOM 646 N N . PHE A 1 85 ? -12.831 5.273 26.435 1.00 89.94 85 PHE A N 1
ATOM 647 C CA . PHE A 1 85 ? -13.955 5.475 27.367 1.00 89.94 85 PHE A CA 1
ATOM 648 C C . PHE A 1 85 ? -15.104 4.454 27.232 1.00 89.94 85 PHE A C 1
ATOM 650 O O . PHE A 1 85 ? -16.257 4.780 27.477 1.00 89.94 85 PHE A O 1
ATOM 657 N N . GLY A 1 86 ? -14.795 3.209 26.854 1.00 87.12 86 GLY A N 1
ATOM 658 C CA . GLY A 1 86 ? -15.802 2.160 26.651 1.00 87.12 86 GLY A CA 1
ATOM 659 C C . GLY A 1 86 ? -16.492 2.195 25.283 1.00 87.12 86 GLY A C 1
ATOM 660 O O . GLY A 1 86 ? -17.255 1.285 24.977 1.00 87.12 86 GLY A O 1
ATOM 661 N N . GLU A 1 87 ? -16.185 3.179 24.437 1.00 83.56 87 GLU A N 1
ATOM 662 C CA . GLU A 1 87 ? -16.727 3.289 23.084 1.00 83.56 87 GLU A CA 1
ATOM 663 C C . GLU A 1 87 ? -15.739 2.767 22.040 1.00 83.56 87 GLU A C 1
ATOM 665 O O . GLU A 1 87 ? -14.527 2.982 22.135 1.00 83.56 87 GLU A O 1
ATOM 670 N N . CYS A 1 88 ? -16.268 2.087 21.021 1.00 83.31 88 CYS A N 1
ATOM 671 C CA . CYS A 1 88 ? -15.506 1.641 19.862 1.00 83.31 88 CYS A CA 1
ATOM 672 C C . CYS A 1 88 ? -15.425 2.784 18.844 1.00 83.31 88 CYS A C 1
ATOM 674 O O . CYS A 1 88 ? -16.424 3.135 18.217 1.00 83.31 88 CYS A O 1
ATOM 676 N N . ILE A 1 89 ? -14.236 3.363 18.685 1.00 83.25 89 ILE A N 1
ATOM 677 C CA . ILE A 1 89 ? -13.979 4.466 17.760 1.00 83.25 89 ILE A CA 1
ATOM 678 C C . ILE A 1 89 ? -13.262 3.919 16.532 1.00 83.25 89 ILE A C 1
ATOM 680 O O . ILE A 1 89 ? -12.229 3.250 16.642 1.00 83.25 89 ILE A O 1
ATOM 684 N N . GLN A 1 90 ? -13.803 4.235 15.357 1.00 79.75 90 GLN A N 1
ATOM 685 C CA . GLN A 1 90 ? -13.157 3.986 14.077 1.00 79.75 90 GLN A CA 1
ATOM 686 C C . GLN A 1 90 ? -12.622 5.299 13.514 1.00 79.75 90 GLN A C 1
ATOM 688 O O . GLN A 1 90 ? -13.375 6.238 13.274 1.00 79.75 90 GLN A O 1
ATOM 693 N N . ASP A 1 91 ? -11.316 5.338 13.292 1.00 81.75 91 ASP A N 1
ATOM 694 C CA . ASP A 1 91 ? -10.606 6.467 12.707 1.00 81.75 91 ASP A CA 1
ATOM 695 C C . ASP A 1 91 ? -10.034 6.065 11.345 1.00 81.75 91 ASP A C 1
ATOM 697 O O . ASP A 1 91 ? -9.620 4.918 11.162 1.00 81.75 91 ASP A O 1
ATOM 701 N N . LYS A 1 92 ? -10.026 6.980 10.377 1.00 80.00 92 LYS A N 1
ATOM 702 C CA . LYS A 1 92 ? -9.430 6.745 9.059 1.00 80.00 92 LYS A CA 1
ATOM 703 C C . LYS A 1 92 ? -8.058 7.389 9.038 1.00 80.00 92 LYS A C 1
ATOM 705 O O . LYS A 1 92 ? -7.946 8.604 9.133 1.00 80.00 92 LYS A O 1
ATOM 710 N N . ARG A 1 93 ? -7.027 6.569 8.865 1.00 81.06 93 ARG A N 1
ATOM 711 C CA . ARG A 1 93 ? -5.657 7.032 8.692 1.00 81.06 93 ARG A CA 1
ATOM 712 C C . ARG A 1 93 ? -5.263 6.997 7.236 1.00 81.06 93 ARG A C 1
ATOM 714 O O . ARG A 1 93 ? -5.485 5.996 6.553 1.00 81.06 93 ARG A O 1
ATOM 721 N N . GLU A 1 94 ? -4.661 8.086 6.792 1.00 87.44 94 GLU A N 1
ATOM 722 C CA . GLU A 1 94 ? -4.009 8.127 5.496 1.00 87.44 94 GLU A CA 1
ATOM 723 C C . GLU A 1 94 ? -2.712 7.314 5.552 1.00 87.44 94 GLU A C 1
ATOM 725 O O . GLU A 1 94 ? -1.977 7.326 6.543 1.00 87.44 94 GLU A O 1
ATOM 730 N N . LEU A 1 95 ? -2.470 6.563 4.487 1.00 89.56 95 LEU A N 1
ATOM 731 C CA . LEU A 1 95 ? -1.248 5.827 4.236 1.00 89.56 95 LEU A CA 1
ATOM 732 C C . LEU A 1 95 ? -0.564 6.446 3.029 1.00 89.56 95 LEU A C 1
ATOM 734 O O . LEU A 1 95 ? -1.187 6.614 1.981 1.00 89.56 95 LEU A O 1
ATOM 738 N N . HIS A 1 96 ? 0.728 6.710 3.148 1.00 92.81 96 HIS A N 1
ATOM 739 C CA . HIS A 1 96 ? 1.557 7.128 2.028 1.00 92.81 96 HIS A CA 1
ATOM 740 C C . HIS A 1 96 ? 2.347 5.932 1.510 1.00 92.81 96 HIS A C 1
ATOM 742 O O . HIS A 1 96 ? 2.976 5.196 2.273 1.00 92.81 96 HIS A O 1
ATOM 748 N N . ILE A 1 97 ? 2.306 5.734 0.197 1.00 92.69 97 ILE A N 1
ATOM 749 C CA . ILE A 1 97 ? 2.863 4.571 -0.487 1.00 92.69 97 ILE A CA 1
ATOM 750 C C . ILE A 1 97 ? 3.933 5.056 -1.457 1.00 92.69 97 ILE A C 1
ATOM 752 O O . ILE A 1 97 ? 3.674 5.904 -2.314 1.00 92.69 97 ILE A O 1
ATOM 756 N N . LEU A 1 98 ? 5.130 4.491 -1.329 1.00 92.94 98 LEU A N 1
ATOM 757 C CA . LEU A 1 98 ? 6.264 4.720 -2.213 1.00 92.94 98 LEU A CA 1
ATOM 758 C C . LEU A 1 98 ? 6.708 3.383 -2.811 1.00 92.94 98 LEU A C 1
ATOM 760 O O . LEU A 1 98 ? 6.970 2.428 -2.079 1.00 92.94 98 LEU A O 1
ATOM 764 N N . ILE A 1 99 ? 6.793 3.330 -4.139 1.00 91.62 99 ILE A N 1
ATOM 765 C CA . ILE A 1 99 ? 7.318 2.183 -4.887 1.00 91.62 99 ILE A CA 1
ATOM 766 C C . ILE A 1 99 ? 8.430 2.687 -5.800 1.00 91.62 99 ILE A C 1
ATOM 768 O O . ILE A 1 99 ? 8.207 3.583 -6.614 1.00 91.62 99 ILE A O 1
ATOM 772 N N . GLU A 1 100 ? 9.618 2.110 -5.678 1.00 91.94 100 GLU A N 1
ATOM 773 C CA . GLU A 1 100 ? 10.809 2.515 -6.426 1.00 91.94 100 GLU A CA 1
ATOM 774 C C . GLU A 1 100 ? 11.391 1.328 -7.199 1.00 91.94 100 GLU A C 1
ATOM 776 O O . GLU A 1 100 ? 11.283 0.193 -6.730 1.00 91.94 100 GLU A O 1
ATOM 781 N N . PRO A 1 101 ? 12.023 1.549 -8.367 1.00 89.31 101 PRO A N 1
ATOM 782 C CA . PRO A 1 101 ? 12.774 0.493 -9.038 1.00 89.31 101 PRO A CA 1
ATOM 783 C C . PRO A 1 101 ? 13.860 -0.050 -8.101 1.00 89.31 101 PRO A C 1
ATOM 785 O O . PRO A 1 101 ? 14.574 0.734 -7.475 1.00 89.31 101 PRO A O 1
ATOM 788 N N . SER A 1 102 ? 13.998 -1.373 -7.994 1.00 84.12 102 SER A N 1
ATOM 789 C CA . SER A 1 102 ? 15.160 -1.947 -7.310 1.00 84.12 102 SER A CA 1
ATOM 790 C C . SER A 1 102 ? 16.403 -1.778 -8.179 1.00 84.12 102 SER A C 1
ATOM 792 O O . SER A 1 102 ? 16.381 -2.136 -9.358 1.00 84.12 102 SER A O 1
ATOM 794 N N . SER A 1 103 ? 17.453 -1.209 -7.587 1.00 71.06 103 SER A N 1
ATOM 795 C CA . SER A 1 103 ? 18.784 -1.055 -8.183 1.00 71.06 103 SER A CA 1
ATOM 796 C C . SER A 1 103 ? 19.476 -2.388 -8.448 1.00 71.06 103 SER A C 1
ATOM 798 O O . SER A 1 103 ? 19.278 -3.326 -7.642 1.00 71.06 103 SER A O 1
#

Organism: NCBI:txid709839

pLDDT: mean 78.89, std 11.71, range [46.53, 94.75]